Protein AF-A0A914TUL3-F1 (afdb_monomer_lite)

Sequence (99 aa):
MTDVTNNVPKSLLPVANVSTILYFTDIILITNEKCDEKVCEFIKNDDLPPLPGLYIEIVNPGPENDDWATVEALRFVVARIKHDFILISGDIVLDISLH

Secondary structure (DSSP, 8-state):
-HHHHTTS-GGG-EETTEEGGGG-SEEEEE--HHHHHHHHHHHHTT-S---TT-EEEEE---GGGTT--HHHHHHHHGGG--S------S---------

Structure (mmCIF, N/CA/C/O backbone):
data_AF-A0A914TUL3-F1
#
_entry.id   AF-A0A914TUL3-F1
#
loop_
_atom_site.group_PDB
_atom_site.id
_atom_site.type_symbol
_atom_site.label_atom_id
_atom_site.label_alt_id
_atom_site.label_comp_id
_atom_site.label_asym_id
_atom_site.label_entity_id
_atom_site.label_seq_id
_atom_site.pdbx_PDB_ins_code
_atom_site.Cartn_x
_atom_site.Cartn_y
_atom_site.Cartn_z
_atom_site.occupancy
_atom_site.B_iso_or_equiv
_atom_site.auth_seq_id
_atom_site.auth_comp_id
_atom_site.auth_asym_id
_atom_site.auth_atom_id
_atom_site.pdbx_PDB_model_num
ATOM 1 N N . MET A 1 1 ? 13.208 -8.931 -5.113 1.00 57.72 1 MET A N 1
ATOM 2 C CA . MET A 1 1 ? 12.129 -7.931 -5.294 1.00 57.72 1 MET A CA 1
ATOM 3 C C . MET A 1 1 ? 12.659 -6.571 -5.716 1.00 57.72 1 MET A C 1
ATOM 5 O O . MET A 1 1 ? 11.981 -5.925 -6.497 1.00 57.72 1 MET A O 1
ATOM 9 N N . THR A 1 2 ? 13.853 -6.167 -5.271 1.00 64.00 2 THR A N 1
ATOM 10 C CA . THR A 1 2 ? 14.511 -4.899 -5.637 1.00 64.00 2 THR A CA 1
ATOM 11 C C . THR A 1 2 ? 14.457 -4.579 -7.130 1.00 64.00 2 THR A C 1
ATOM 13 O O . THR A 1 2 ? 14.023 -3.494 -7.489 1.00 64.00 2 THR A O 1
ATOM 16 N N . ASP A 1 3 ? 14.772 -5.534 -8.007 1.00 66.88 3 ASP A N 1
ATOM 17 C CA . ASP A 1 3 ? 14.813 -5.286 -9.460 1.00 66.88 3 ASP A CA 1
ATOM 18 C C . ASP A 1 3 ? 13.457 -4.878 -10.062 1.00 66.88 3 ASP A C 1
ATOM 20 O O . ASP A 1 3 ? 13.410 -4.174 -11.067 1.00 66.88 3 ASP A O 1
ATOM 24 N N . VAL A 1 4 ? 12.354 -5.286 -9.428 1.00 62.91 4 VAL A N 1
ATOM 25 C CA . VAL A 1 4 ? 10.980 -5.018 -9.881 1.00 62.91 4 VAL A CA 1
ATOM 26 C C . VAL A 1 4 ? 10.401 -3.790 -9.172 1.00 62.91 4 VAL A C 1
ATOM 28 O O . VAL A 1 4 ? 9.757 -2.949 -9.797 1.00 62.91 4 VAL A O 1
ATOM 31 N N . THR A 1 5 ? 10.669 -3.642 -7.872 1.00 66.81 5 THR A N 1
ATOM 32 C CA . THR A 1 5 ? 10.087 -2.575 -7.044 1.00 66.81 5 THR A CA 1
ATOM 33 C C . THR A 1 5 ? 10.828 -1.241 -7.128 1.00 66.81 5 THR A C 1
ATOM 35 O O . THR A 1 5 ? 10.377 -0.260 -6.548 1.00 66.81 5 THR A O 1
ATOM 38 N N . ASN A 1 6 ? 11.958 -1.178 -7.842 1.00 67.19 6 ASN A N 1
ATOM 39 C CA . ASN A 1 6 ? 12.708 0.069 -8.040 1.00 67.19 6 ASN A CA 1
ATOM 40 C C . ASN A 1 6 ? 11.896 1.131 -8.798 1.00 67.19 6 ASN A C 1
ATOM 42 O O . ASN A 1 6 ? 12.061 2.325 -8.558 1.00 67.19 6 ASN A O 1
ATOM 46 N N . ASN A 1 7 ? 11.025 0.695 -9.712 1.00 66.62 7 ASN A N 1
ATOM 47 C CA . ASN A 1 7 ? 10.255 1.589 -10.576 1.00 66.62 7 ASN A CA 1
ATOM 48 C C . ASN A 1 7 ? 8.751 1.546 -10.315 1.00 66.62 7 ASN A C 1
ATOM 50 O O . ASN A 1 7 ? 8.077 2.519 -10.641 1.00 66.62 7 ASN A O 1
ATOM 54 N N . VAL A 1 8 ? 8.224 0.468 -9.741 1.00 70.69 8 VAL A N 1
ATOM 55 C CA . VAL A 1 8 ? 6.795 0.331 -9.442 1.00 70.69 8 VAL A CA 1
ATOM 56 C C . VAL A 1 8 ? 6.642 0.002 -7.958 1.00 70.69 8 VAL A C 1
ATOM 58 O O . VAL A 1 8 ? 7.278 -0.946 -7.492 1.00 70.69 8 VAL A O 1
ATOM 61 N N . PRO A 1 9 ? 5.827 0.760 -7.201 1.00 75.94 9 PRO A N 1
ATOM 62 C CA . PRO A 1 9 ? 5.525 0.436 -5.815 1.00 75.94 9 PRO A CA 1
ATOM 63 C C . PRO A 1 9 ? 5.023 -0.999 -5.706 1.00 75.94 9 PRO A C 1
ATOM 65 O O . PRO A 1 9 ? 4.214 -1.451 -6.516 1.00 75.94 9 PRO A O 1
ATOM 68 N N . LYS A 1 10 ? 5.483 -1.714 -4.682 1.00 77.81 10 LYS A N 1
ATOM 69 C CA . LYS A 1 10 ? 5.156 -3.131 -4.504 1.00 77.81 10 LYS A CA 1
ATOM 70 C C . LYS A 1 10 ? 3.637 -3.380 -4.454 1.00 77.81 10 LYS A C 1
ATOM 72 O O . LYS A 1 10 ? 3.156 -4.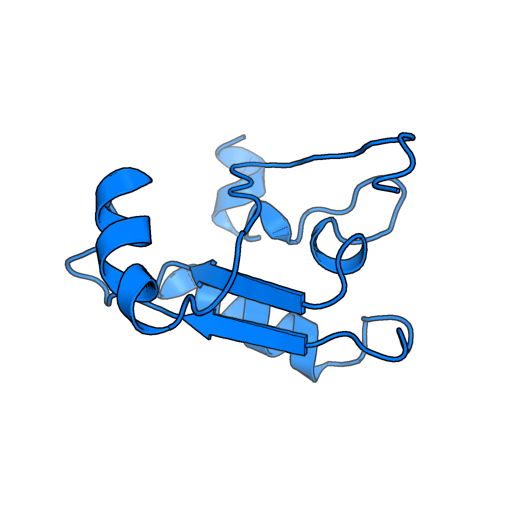305 -5.094 1.00 77.81 10 LYS A O 1
ATOM 77 N N . SER A 1 11 ? 2.890 -2.483 -3.806 1.00 72.88 11 SER A N 1
ATOM 78 C CA . SER A 1 11 ? 1.422 -2.510 -3.701 1.00 72.88 11 SER A CA 1
ATOM 79 C C . SER A 1 11 ? 0.679 -2.419 -5.039 1.00 72.88 11 SER A C 1
ATOM 81 O O . SER A 1 11 ? -0.480 -2.825 -5.116 1.00 72.88 11 SER A O 1
ATOM 83 N N . LEU A 1 12 ? 1.329 -1.895 -6.084 1.00 74.81 12 LEU A N 1
ATOM 84 C CA . LEU A 1 12 ? 0.762 -1.767 -7.426 1.00 74.81 12 LEU A CA 1
ATOM 85 C C . LEU A 1 12 ? 1.138 -2.923 -8.351 1.00 74.81 12 LEU A C 1
ATOM 87 O O . LEU A 1 12 ? 0.713 -2.947 -9.506 1.00 74.81 12 LEU A O 1
ATOM 91 N N . LEU A 1 13 ? 1.956 -3.869 -7.884 1.00 76.06 13 LEU A N 1
ATOM 92 C CA . LEU A 1 13 ? 2.341 -4.991 -8.720 1.00 76.06 13 LEU A CA 1
ATOM 93 C C . LEU A 1 13 ? 1.110 -5.849 -9.036 1.00 76.06 13 LEU A C 1
ATOM 95 O O . LEU A 1 13 ? 0.328 -6.170 -8.132 1.00 76.06 13 LEU A O 1
ATOM 99 N N . PRO A 1 14 ? 0.926 -6.217 -10.315 1.00 72.25 14 PRO A N 1
ATOM 100 C CA . PRO A 1 14 ? -0.219 -7.002 -10.720 1.00 72.25 14 PRO A CA 1
ATOM 101 C C . PRO A 1 14 ? -0.069 -8.439 -10.225 1.00 72.25 14 PRO A C 1
ATOM 103 O O . PRO A 1 14 ? 0.927 -9.110 -10.504 1.00 72.25 14 PRO A O 1
ATOM 106 N N . VAL A 1 15 ? -1.107 -8.940 -9.564 1.00 75.00 15 VAL A N 1
ATOM 107 C CA . VAL A 1 15 ? -1.297 -10.365 -9.301 1.00 75.00 15 VAL A CA 1
ATOM 108 C C . VAL A 1 15 ? -2.532 -10.808 -10.073 1.00 75.00 15 VAL A C 1
ATOM 110 O O . VAL A 1 15 ? -3.612 -10.249 -9.909 1.00 75.00 15 VAL A O 1
ATOM 113 N N . ALA A 1 16 ? -2.357 -11.779 -10.975 1.00 74.56 16 ALA A N 1
ATOM 114 C CA . ALA A 1 16 ? -3.395 -12.196 -11.925 1.00 74.56 16 ALA A CA 1
ATOM 115 C C . ALA A 1 16 ? -3.967 -11.031 -12.770 1.00 74.56 16 ALA A C 1
ATOM 117 O O . ALA A 1 16 ? -5.166 -10.967 -13.020 1.00 74.56 16 ALA A O 1
ATOM 118 N N . ASN A 1 17 ? -3.094 -10.121 -13.228 1.00 71.69 17 ASN A N 1
ATOM 119 C CA . ASN A 1 17 ? -3.431 -8.910 -13.999 1.00 71.69 17 ASN A CA 1
ATOM 120 C C . ASN A 1 17 ? -4.289 -7.870 -13.254 1.00 71.69 17 ASN A C 1
ATOM 122 O O . ASN A 1 17 ? -4.790 -6.942 -13.883 1.00 71.69 17 ASN A O 1
ATOM 126 N N . VAL A 1 18 ? -4.426 -7.986 -11.931 1.00 72.38 18 VAL A N 1
ATOM 127 C CA . VAL A 1 18 ? -5.131 -7.013 -11.089 1.00 72.38 18 VAL A CA 1
ATOM 128 C C . VAL A 1 18 ? -4.174 -6.492 -10.020 1.00 72.38 18 VAL A C 1
ATOM 130 O O . VAL A 1 18 ? -3.415 -7.258 -9.428 1.00 72.38 18 VAL A O 1
ATOM 133 N N . SER A 1 19 ? -4.175 -5.180 -9.788 1.00 73.31 19 SER A N 1
ATOM 134 C CA . SER A 1 19 ? -3.350 -4.563 -8.744 1.00 73.31 19 SER A CA 1
ATOM 135 C C . SER A 1 19 ? -3.788 -5.015 -7.349 1.00 73.31 19 SER A C 1
ATOM 137 O O . SER A 1 19 ? -4.981 -5.106 -7.065 1.00 73.31 19 SER A O 1
ATOM 139 N N . THR A 1 20 ? -2.829 -5.271 -6.458 1.00 74.19 20 THR A N 1
ATOM 140 C CA . THR A 1 20 ? -3.099 -5.849 -5.127 1.00 74.19 20 THR A CA 1
ATOM 141 C C . THR A 1 20 ? -3.944 -4.923 -4.238 1.00 74.19 20 THR A C 1
ATOM 143 O O . THR A 1 20 ? -4.688 -5.388 -3.377 1.00 74.19 20 THR A O 1
ATOM 146 N N . ILE A 1 21 ? -3.906 -3.609 -4.474 1.00 73.38 21 ILE A N 1
ATOM 147 C CA . ILE A 1 21 ? -4.721 -2.637 -3.729 1.00 73.38 21 ILE A CA 1
ATOM 148 C C . ILE A 1 21 ? -6.231 -2.764 -4.002 1.00 73.38 21 ILE A C 1
ATOM 150 O O . ILE A 1 21 ? -7.037 -2.375 -3.165 1.00 73.38 21 ILE A O 1
ATOM 154 N N . LEU A 1 22 ? -6.621 -3.353 -5.139 1.00 72.19 22 LEU A N 1
ATOM 155 C CA . LEU A 1 22 ? -8.022 -3.493 -5.559 1.00 72.19 22 LEU A CA 1
ATOM 156 C C . LEU A 1 22 ? -8.793 -4.582 -4.796 1.00 72.19 22 LEU A C 1
ATOM 158 O O . LEU A 1 22 ? -10.001 -4.711 -4.975 1.00 72.19 22 LEU A O 1
ATOM 162 N N . TYR A 1 23 ? -8.124 -5.369 -3.952 1.00 71.31 23 TYR A N 1
ATOM 163 C CA . TYR A 1 23 ? -8.775 -6.394 -3.129 1.00 71.31 23 TYR A CA 1
ATOM 164 C C . TYR A 1 23 ? -9.392 -5.839 -1.832 1.00 71.31 23 TYR A C 1
ATOM 166 O O . TYR A 1 23 ? -10.024 -6.589 -1.090 1.00 71.31 23 TYR A O 1
ATOM 174 N N . PHE A 1 24 ? -9.241 -4.540 -1.557 1.00 77.12 24 PHE A N 1
ATOM 175 C CA . PHE A 1 24 ? -9.756 -3.875 -0.357 1.00 77.12 24 PHE A CA 1
ATOM 176 C C . PHE A 1 24 ? -10.570 -2.639 -0.734 1.00 77.12 24 PHE A C 1
ATOM 178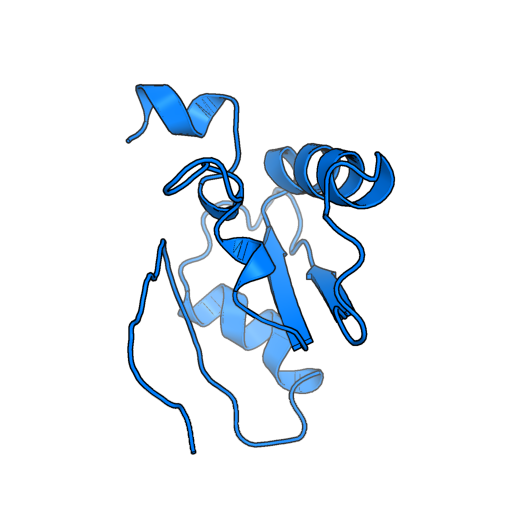 O O . PHE A 1 24 ? -10.339 -2.056 -1.786 1.00 77.12 24 PHE A O 1
ATOM 185 N N . THR A 1 25 ? -11.514 -2.231 0.116 1.00 77.81 25 THR A N 1
ATOM 186 C CA . THR A 1 25 ? -12.423 -1.107 -0.173 1.00 77.81 25 THR A CA 1
ATOM 187 C C . THR A 1 25 ? -12.170 0.136 0.675 1.00 77.81 25 THR A C 1
ATOM 189 O O . THR A 1 25 ? -12.490 1.216 0.221 1.00 77.81 25 THR A O 1
ATOM 192 N N . ASP A 1 26 ? -11.593 0.044 1.871 1.00 83.25 26 ASP A N 1
ATOM 193 C CA . ASP A 1 26 ? -11.298 1.215 2.717 1.00 83.25 26 ASP A CA 1
ATOM 194 C C . ASP A 1 26 ? -9.871 1.094 3.255 1.00 83.25 26 ASP A C 1
ATOM 196 O O . ASP A 1 26 ? -9.567 0.189 4.036 1.00 83.25 26 ASP A O 1
ATOM 200 N N . ILE A 1 27 ? -8.963 1.924 2.736 1.00 86.31 27 ILE A N 1
ATOM 201 C CA . ILE A 1 27 ? -7.519 1.739 2.888 1.00 86.31 27 ILE A CA 1
ATOM 202 C C . ILE A 1 27 ? -6.851 3.066 3.234 1.00 86.31 27 ILE A C 1
ATOM 204 O O . ILE A 1 27 ? -6.967 4.043 2.497 1.00 86.31 27 ILE A O 1
ATOM 208 N N . ILE A 1 28 ? -6.038 3.056 4.290 1.00 88.38 28 ILE A N 1
ATOM 209 C CA . ILE A 1 28 ? -4.998 4.066 4.503 1.00 88.38 28 ILE A CA 1
ATOM 210 C C . ILE A 1 28 ? -3.690 3.480 3.973 1.00 88.38 28 ILE A C 1
ATOM 212 O O . ILE A 1 28 ? -3.105 2.583 4.584 1.00 88.38 28 ILE A O 1
ATOM 216 N N . LEU A 1 29 ? -3.241 3.961 2.818 1.00 87.06 29 LEU A N 1
ATOM 217 C CA . LEU A 1 29 ? -2.003 3.519 2.196 1.00 87.06 29 LEU A CA 1
ATOM 218 C C . LEU A 1 29 ? -0.860 4.451 2.596 1.00 87.06 29 LEU A C 1
ATOM 220 O O . LEU A 1 29 ? -0.834 5.622 2.223 1.00 87.06 29 LEU A O 1
ATOM 224 N N . ILE A 1 30 ? 0.117 3.909 3.319 1.00 87.00 30 ILE A N 1
ATOM 225 C CA . ILE A 1 30 ? 1.330 4.643 3.682 1.00 87.00 30 ILE A CA 1
ATOM 226 C C . ILE A 1 30 ? 2.376 4.427 2.589 1.00 87.00 30 ILE A C 1
ATOM 228 O O . ILE A 1 30 ? 2.752 3.286 2.309 1.00 87.00 30 ILE A O 1
ATOM 232 N N . THR A 1 31 ? 2.845 5.507 1.970 1.00 82.00 31 THR A N 1
ATOM 233 C CA . THR A 1 31 ? 3.829 5.466 0.879 1.00 82.00 31 THR A CA 1
ATOM 234 C C . THR A 1 31 ? 5.029 6.348 1.194 1.00 82.00 31 THR A C 1
ATOM 236 O O . THR A 1 31 ? 4.916 7.313 1.942 1.00 82.00 31 THR A O 1
ATOM 239 N N . ASN A 1 32 ? 6.174 6.045 0.586 1.00 79.00 32 ASN A N 1
ATOM 240 C CA . ASN A 1 32 ? 7.283 6.997 0.514 1.00 79.00 32 ASN A CA 1
ATOM 241 C C . ASN A 1 32 ? 7.053 8.011 -0.620 1.00 79.00 32 ASN A C 1
ATOM 243 O O . ASN A 1 32 ? 6.199 7.799 -1.488 1.00 79.00 32 ASN A O 1
ATOM 247 N N . GLU A 1 33 ? 7.834 9.091 -0.646 1.00 72.62 33 GLU A N 1
ATOM 248 C CA . GLU A 1 33 ? 7.658 10.196 -1.604 1.00 72.62 33 GLU A CA 1
ATOM 249 C C . GLU A 1 33 ? 7.739 9.749 -3.064 1.00 72.62 33 GLU A C 1
ATOM 251 O O . GLU A 1 33 ? 6.905 10.114 -3.889 1.00 72.62 33 GLU A O 1
ATOM 256 N N . LYS A 1 34 ? 8.677 8.853 -3.375 1.00 67.94 34 LYS A N 1
ATOM 257 C CA . LYS A 1 34 ? 8.857 8.326 -4.737 1.00 67.94 34 LYS A CA 1
ATOM 258 C C . LYS A 1 34 ? 7.695 7.455 -5.215 1.00 67.94 34 LYS A C 1
ATOM 260 O O . LYS A 1 34 ? 7.504 7.305 -6.423 1.00 67.94 34 LYS A O 1
ATOM 265 N N . CYS A 1 35 ? 6.975 6.819 -4.293 1.00 70.12 35 CYS A N 1
ATOM 266 C CA . CYS A 1 35 ? 5.830 5.978 -4.621 1.00 70.12 35 CYS A CA 1
ATOM 267 C C . CYS A 1 35 ? 4.520 6.764 -4.623 1.00 70.12 35 CYS A C 1
ATOM 269 O O . CYS A 1 35 ? 3.624 6.375 -5.363 1.00 70.12 35 CYS A O 1
ATOM 271 N N . ASP A 1 36 ? 4.418 7.851 -3.856 1.00 75.19 36 ASP A N 1
ATOM 272 C CA . ASP A 1 36 ? 3.205 8.665 -3.736 1.00 75.19 36 ASP A CA 1
ATOM 273 C C . ASP A 1 36 ? 2.731 9.184 -5.101 1.00 75.19 36 ASP A C 1
ATOM 275 O O . ASP A 1 36 ? 1.597 8.934 -5.502 1.00 75.19 36 ASP A O 1
ATOM 279 N N . GLU A 1 37 ? 3.629 9.780 -5.894 1.00 76.69 37 GLU A N 1
ATOM 280 C CA . GLU A 1 37 ? 3.293 10.281 -7.234 1.00 76.69 37 GLU A CA 1
ATOM 281 C C . GLU A 1 37 ? 2.780 9.172 -8.162 1.00 76.69 37 GLU A C 1
ATOM 283 O O . GLU A 1 37 ? 1.772 9.350 -8.844 1.00 76.69 37 GLU A O 1
ATOM 288 N N . LYS A 1 38 ? 3.425 7.999 -8.142 1.00 75.12 38 LYS A N 1
ATOM 289 C CA . LYS A 1 38 ? 3.065 6.856 -8.997 1.00 75.12 38 LYS A CA 1
ATOM 290 C C . LYS A 1 38 ? 1.765 6.191 -8.570 1.00 75.12 38 LYS A C 1
ATOM 292 O O . LYS A 1 38 ? 0.987 5.764 -9.416 1.00 75.12 38 LYS A O 1
ATOM 297 N N . VAL A 1 39 ? 1.528 6.090 -7.264 1.00 76.25 39 VAL A N 1
ATOM 298 C CA . VAL A 1 39 ? 0.266 5.585 -6.716 1.00 76.25 39 VAL A CA 1
ATOM 299 C C . VAL A 1 39 ? -0.862 6.561 -7.023 1.00 76.25 39 VAL A C 1
ATOM 301 O O . VAL A 1 39 ? -1.911 6.140 -7.504 1.00 76.25 39 VAL A O 1
ATOM 304 N N . CYS A 1 40 ? -0.638 7.857 -6.811 1.00 75.88 40 CYS A N 1
ATOM 305 C CA . CYS A 1 40 ? -1.578 8.905 -7.182 1.00 75.88 40 CYS A CA 1
ATOM 306 C C . CYS A 1 40 ? -1.913 8.857 -8.675 1.00 75.88 40 CYS A C 1
ATOM 308 O O . CYS A 1 40 ? -3.081 8.960 -9.034 1.00 75.88 40 CYS A O 1
ATOM 310 N N . GLU A 1 41 ? -0.910 8.717 -9.541 1.00 78.62 41 GLU A N 1
ATOM 311 C CA . GLU A 1 41 ? -1.092 8.612 -10.988 1.00 78.62 41 GLU A CA 1
ATOM 312 C C . GLU A 1 41 ? -1.888 7.355 -11.364 1.00 78.62 41 GLU A C 1
ATOM 314 O O . GLU A 1 41 ? -2.859 7.453 -12.108 1.00 78.62 41 GLU A O 1
ATOM 319 N N . PHE A 1 42 ? -1.560 6.198 -10.783 1.00 75.81 42 PHE A N 1
ATOM 320 C CA . PHE A 1 42 ? -2.288 4.947 -11.007 1.00 75.81 42 PHE A CA 1
ATOM 321 C C . PHE A 1 42 ? -3.760 5.028 -10.577 1.00 75.81 42 PHE A C 1
ATOM 323 O O . PHE A 1 42 ? -4.639 4.564 -11.295 1.00 75.81 42 PHE A O 1
ATOM 330 N N . ILE A 1 43 ? -4.040 5.656 -9.431 1.00 73.38 43 ILE A N 1
ATOM 331 C CA . ILE A 1 43 ? -5.411 5.843 -8.936 1.00 73.38 43 ILE A CA 1
ATOM 332 C C . ILE A 1 43 ? -6.179 6.861 -9.792 1.00 73.38 43 ILE A C 1
ATOM 334 O O . ILE A 1 43 ? -7.369 6.678 -10.032 1.00 73.38 43 ILE A O 1
ATOM 338 N N . LYS A 1 44 ? -5.523 7.934 -10.255 1.00 70.25 44 LYS A N 1
ATOM 339 C CA . LYS A 1 44 ? -6.158 9.006 -11.043 1.00 70.25 44 LYS A CA 1
ATOM 340 C C . LYS A 1 44 ? -6.389 8.643 -12.507 1.00 70.25 44 LYS A C 1
ATOM 342 O O . LYS A 1 44 ? -7.308 9.191 -13.105 1.00 70.25 44 LYS A O 1
ATOM 347 N N . ASN A 1 45 ? -5.561 7.775 -13.086 1.00 67.31 45 ASN A N 1
ATOM 348 C CA . ASN A 1 45 ? -5.627 7.422 -14.505 1.00 67.31 45 ASN A CA 1
ATOM 349 C C . ASN A 1 45 ? -6.720 6.391 -14.849 1.00 67.31 45 ASN A C 1
ATOM 351 O O . ASN A 1 45 ? -6.742 5.916 -15.979 1.00 67.31 45 ASN A O 1
ATOM 355 N N . ASP A 1 46 ? -7.644 6.073 -13.932 1.00 55.47 46 ASP A N 1
ATOM 356 C CA . ASP A 1 46 ? -8.822 5.221 -14.194 1.00 55.47 46 ASP A CA 1
ATOM 357 C C . ASP A 1 46 ? -8.502 3.779 -14.669 1.00 55.47 46 ASP A C 1
ATOM 359 O O . ASP A 1 46 ? -9.393 3.050 -15.100 1.00 55.47 46 ASP A O 1
ATOM 363 N N . ASP A 1 47 ? -7.257 3.305 -14.513 1.00 59.44 47 ASP A N 1
ATOM 364 C CA . ASP A 1 47 ? -6.887 1.885 -14.710 1.00 59.44 47 ASP A CA 1
ATOM 365 C C . ASP A 1 47 ? -7.448 0.972 -13.597 1.00 59.44 47 ASP A C 1
ATOM 367 O O . ASP A 1 47 ? -7.274 -0.252 -13.610 1.00 59.44 47 ASP A O 1
ATOM 371 N N . LEU A 1 48 ? -8.138 1.557 -12.615 1.00 62.44 48 LEU A N 1
ATOM 372 C CA . LEU A 1 48 ? -8.897 0.825 -11.617 1.00 62.44 48 LEU A CA 1
ATOM 373 C C . LEU A 1 48 ? -10.284 0.515 -12.198 1.00 62.44 48 LEU A C 1
ATOM 375 O O . LEU A 1 48 ? -11.015 1.442 -12.551 1.00 62.44 48 LEU A O 1
ATOM 379 N N . PRO A 1 49 ? -10.711 -0.760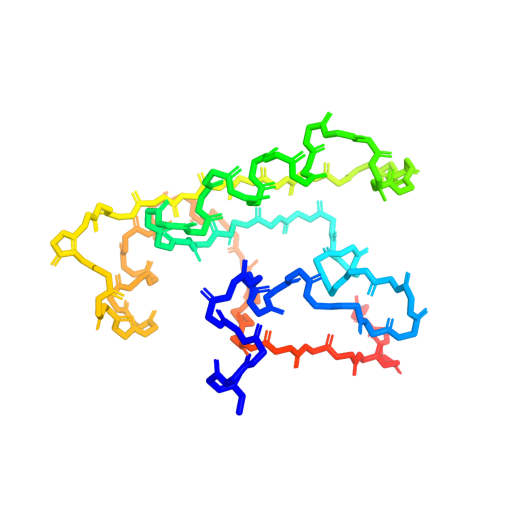 -12.264 1.00 61.78 49 PRO A N 1
ATOM 380 C CA . PRO A 1 49 ? -12.109 -1.052 -12.540 1.00 61.78 49 PRO A CA 1
ATOM 381 C C . PRO A 1 49 ? -12.973 -0.304 -11.511 1.00 61.78 49 PRO A C 1
ATOM 383 O O . PRO A 1 49 ? -12.570 -0.218 -10.349 1.00 61.78 49 PRO A O 1
ATOM 386 N N . PRO A 1 50 ? -14.140 0.244 -11.896 1.00 57.25 50 PRO A N 1
ATOM 387 C CA . PRO A 1 50 ? -14.992 0.991 -10.979 1.00 57.25 50 PRO A CA 1
ATOM 388 C C . PRO A 1 50 ? -15.464 0.056 -9.862 1.00 57.25 50 PRO A C 1
ATOM 390 O O . PRO A 1 50 ? -16.423 -0.699 -10.024 1.00 57.25 50 PRO A O 1
ATOM 393 N N . LEU A 1 51 ? -14.754 0.082 -8.736 1.00 62.59 51 LEU A N 1
ATOM 394 C CA . LEU A 1 51 ? -15.082 -0.666 -7.534 1.00 62.59 51 LEU A CA 1
ATOM 395 C C . LEU A 1 51 ? -15.937 0.241 -6.645 1.00 62.59 51 LEU A C 1
ATOM 3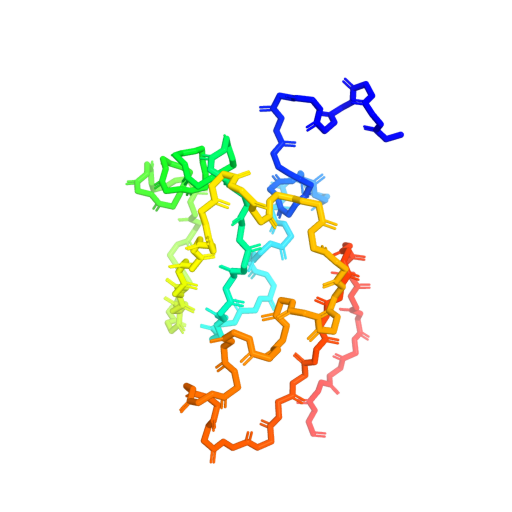97 O O . LEU A 1 51 ? -15.412 1.183 -6.043 1.00 62.59 51 LEU A O 1
ATOM 401 N N . PRO A 1 52 ? -17.262 0.021 -6.575 1.00 63.47 52 PRO A N 1
ATOM 402 C CA . PRO A 1 52 ? -18.117 0.821 -5.715 1.00 63.47 52 PRO A CA 1
ATOM 403 C C . PRO A 1 52 ? -17.660 0.681 -4.260 1.00 63.47 52 PRO A C 1
ATOM 405 O O . PRO A 1 52 ? -17.587 -0.423 -3.726 1.00 63.47 52 PRO A O 1
ATOM 408 N N . GLY A 1 53 ? -17.362 1.817 -3.628 1.00 67.50 53 GLY A N 1
ATOM 409 C CA . GLY A 1 53 ? -16.934 1.873 -2.232 1.00 67.50 53 GLY A CA 1
ATOM 410 C C . GLY A 1 53 ? -15.425 1.810 -2.006 1.00 67.50 53 GLY A C 1
ATOM 411 O O . GLY A 1 53 ? -15.040 1.746 -0.848 1.00 67.50 53 GLY A O 1
ATOM 412 N N . LEU A 1 54 ? -14.589 1.855 -3.053 1.00 76.75 54 LEU A N 1
ATOM 413 C CA . LEU A 1 54 ? -13.139 1.995 -2.902 1.00 76.75 54 LEU A CA 1
ATOM 414 C C . LEU A 1 54 ? -12.766 3.417 -2.439 1.00 76.75 54 LEU A C 1
ATOM 416 O O . LEU A 1 54 ? -12.885 4.381 -3.196 1.00 76.75 54 LEU A O 1
ATOM 420 N N . TYR A 1 55 ? -12.285 3.534 -1.207 1.00 80.69 55 TYR A N 1
ATOM 421 C CA . TYR A 1 55 ? -11.675 4.718 -0.621 1.00 80.69 55 TYR A CA 1
ATOM 422 C C . TYR A 1 55 ? -10.213 4.416 -0.290 1.00 80.69 55 TYR A C 1
ATOM 424 O O . TYR A 1 55 ? -9.907 3.512 0.487 1.00 80.69 55 TYR A O 1
ATOM 432 N N . ILE A 1 56 ? -9.304 5.169 -0.909 1.00 82.31 56 ILE A N 1
ATOM 433 C CA . ILE A 1 56 ? -7.868 5.077 -0.650 1.00 82.31 56 ILE A CA 1
ATOM 434 C C . ILE A 1 56 ? -7.400 6.446 -0.170 1.00 82.31 56 ILE A C 1
ATOM 436 O O . ILE A 1 56 ? -7.375 7.410 -0.936 1.00 82.31 56 ILE A O 1
ATOM 440 N N . GLU A 1 57 ? -7.007 6.526 1.095 1.00 85.75 57 GLU A N 1
ATOM 441 C CA . GLU A 1 57 ? -6.288 7.665 1.649 1.00 85.75 57 GLU A CA 1
ATOM 442 C C . GLU A 1 57 ? -4.787 7.394 1.540 1.00 85.75 57 GLU A C 1
ATOM 444 O O . GLU A 1 57 ? -4.263 6.487 2.184 1.00 85.75 57 GLU A O 1
ATOM 449 N N . ILE A 1 58 ? -4.082 8.178 0.727 1.00 84.94 58 ILE A N 1
ATOM 450 C CA . ILE A 1 58 ? -2.625 8.081 0.624 1.00 84.94 58 ILE A CA 1
ATOM 451 C C . ILE A 1 58 ? -2.007 9.010 1.663 1.00 84.94 58 ILE A C 1
ATOM 453 O O . ILE A 1 58 ? -2.372 10.185 1.759 1.00 84.94 58 ILE A O 1
ATOM 457 N N . VAL A 1 59 ? -1.068 8.486 2.447 1.00 87.31 59 VAL A N 1
ATOM 458 C CA . VAL A 1 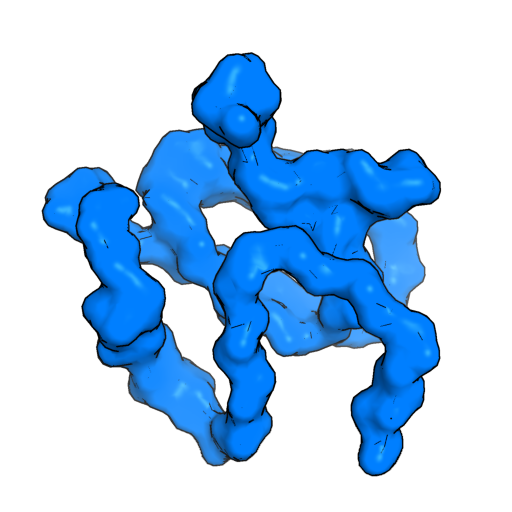59 ? -0.337 9.271 3.437 1.00 87.31 59 VAL A CA 1
ATOM 459 C C . VAL A 1 59 ? 1.155 9.065 3.257 1.00 87.31 59 VAL A C 1
ATOM 461 O O . VAL A 1 59 ? 1.652 7.942 3.248 1.00 87.31 59 VAL A O 1
ATOM 464 N N . ASN A 1 60 ? 1.870 10.177 3.177 1.00 86.75 60 ASN A N 1
ATOM 465 C CA . ASN A 1 60 ? 3.309 10.208 3.026 1.00 86.75 60 ASN A CA 1
ATOM 466 C C . ASN A 1 60 ? 3.932 10.893 4.256 1.00 86.75 60 ASN A C 1
ATOM 468 O O . ASN A 1 60 ? 3.555 12.027 4.568 1.00 86.75 60 ASN A O 1
ATOM 472 N N . PRO A 1 61 ? 4.834 10.220 4.991 1.00 84.00 61 PRO A N 1
ATOM 473 C CA . PRO A 1 61 ? 5.482 10.790 6.164 1.00 84.00 61 PRO A CA 1
ATOM 474 C C . PRO A 1 61 ? 6.628 11.760 5.833 1.00 84.00 61 PRO A C 1
ATOM 476 O O . PRO A 1 61 ? 7.150 12.383 6.754 1.00 84.00 61 PRO A O 1
ATOM 479 N N . GLY A 1 62 ? 7.001 11.922 4.561 1.00 83.69 62 GLY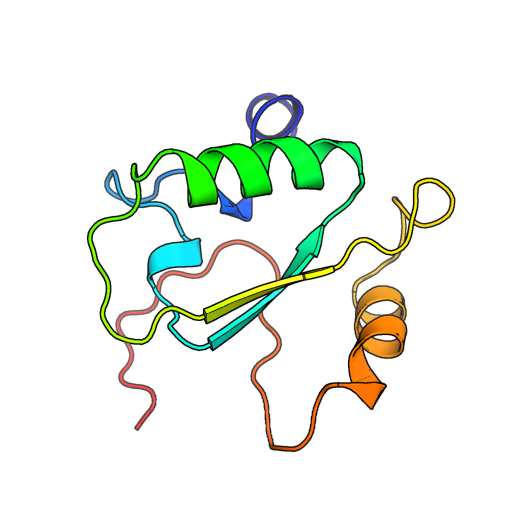 A N 1
ATOM 480 C CA . GLY A 1 62 ? 8.076 12.804 4.104 1.00 83.69 62 GLY A CA 1
ATOM 481 C C . GLY A 1 62 ? 9.418 12.082 3.897 1.00 83.69 62 GLY A C 1
ATOM 482 O O . GLY A 1 62 ? 9.626 10.996 4.442 1.00 83.69 62 GLY A O 1
ATOM 483 N N . PRO A 1 63 ? 10.343 12.680 3.124 1.00 79.56 63 PRO A N 1
ATOM 484 C CA . PRO A 1 63 ? 11.587 12.040 2.681 1.00 79.56 63 PRO A CA 1
ATOM 485 C C . PRO A 1 63 ? 12.543 11.668 3.816 1.00 79.56 63 PRO A C 1
ATOM 487 O O . PRO A 1 63 ? 13.287 10.694 3.715 1.00 79.56 63 PRO A O 1
ATOM 490 N N . GLU A 1 64 ? 12.539 12.417 4.919 1.00 81.38 64 GLU A N 1
ATOM 491 C CA . GLU A 1 64 ? 13.341 12.105 6.106 1.00 81.38 64 GLU A CA 1
ATOM 492 C C . GLU A 1 64 ? 12.875 10.836 6.842 1.00 81.38 64 GLU A C 1
ATOM 494 O O . GLU A 1 64 ? 13.566 10.346 7.735 1.00 81.38 64 GLU A O 1
ATOM 499 N N . ASN A 1 65 ? 11.717 10.302 6.448 1.00 82.44 65 ASN A N 1
ATOM 500 C CA . ASN A 1 65 ? 11.020 9.195 7.085 1.00 82.44 65 ASN A CA 1
ATOM 501 C C . ASN A 1 65 ? 10.845 7.980 6.148 1.00 82.44 65 ASN A C 1
ATOM 503 O O . ASN A 1 65 ? 10.137 7.037 6.497 1.00 82.44 65 ASN A O 1
ATOM 507 N N . ASP A 1 66 ? 11.512 7.969 4.987 1.00 74.31 66 ASP A N 1
ATOM 508 C CA . ASP A 1 66 ? 11.418 6.902 3.975 1.00 74.31 66 ASP A CA 1
ATOM 509 C C . ASP A 1 66 ? 11.844 5.512 4.496 1.00 74.31 66 ASP A C 1
ATOM 511 O O . ASP A 1 66 ? 11.351 4.494 4.009 1.00 74.31 66 ASP A O 1
ATOM 515 N N . ASP A 1 67 ? 12.725 5.466 5.502 1.00 79.06 67 ASP A N 1
ATOM 516 C CA . ASP A 1 67 ? 13.255 4.233 6.109 1.00 79.06 67 ASP A CA 1
ATOM 517 C C . ASP A 1 67 ? 12.484 3.789 7.366 1.00 79.06 67 ASP A C 1
ATOM 519 O O . ASP A 1 67 ? 12.948 2.935 8.131 1.00 79.06 67 ASP A O 1
ATOM 523 N N . TRP A 1 68 ? 11.313 4.375 7.629 1.00 85.31 68 TRP A N 1
ATOM 524 C CA . TRP A 1 68 ? 10.484 3.961 8.756 1.00 85.31 68 TRP A CA 1
ATOM 525 C C . TRP A 1 68 ? 10.116 2.482 8.669 1.00 85.31 68 TRP A C 1
ATOM 527 O O . TRP A 1 68 ? 9.630 1.987 7.650 1.00 85.31 68 TRP A O 1
ATOM 537 N N . ALA A 1 69 ? 10.283 1.779 9.788 1.00 83.00 69 ALA A N 1
ATOM 538 C CA . ALA A 1 69 ? 9.693 0.464 9.927 1.00 83.00 69 ALA A CA 1
ATOM 539 C C . ALA A 1 69 ? 8.176 0.587 10.168 1.00 83.00 69 ALA A C 1
ATOM 541 O O . ALA A 1 69 ? 7.610 1.662 10.395 1.00 83.00 69 ALA A O 1
ATOM 542 N N . THR A 1 70 ? 7.481 -0.547 10.083 1.00 84.19 70 THR A N 1
ATOM 543 C CA . THR A 1 70 ? 6.013 -0.601 10.112 1.00 84.19 70 THR A CA 1
ATOM 544 C C . THR A 1 70 ? 5.409 0.041 11.366 1.00 84.19 70 THR A C 1
ATOM 546 O O . THR A 1 70 ? 4.311 0.592 11.312 1.00 84.19 70 THR A O 1
ATOM 549 N N . VAL A 1 71 ? 6.103 -0.021 12.505 1.00 88.00 71 VAL A N 1
ATOM 550 C CA . VAL A 1 71 ? 5.601 0.509 13.780 1.00 88.00 71 VAL A CA 1
ATOM 551 C C . VAL A 1 71 ? 5.609 2.038 13.784 1.00 88.00 71 VAL A C 1
ATOM 553 O O . VAL A 1 71 ? 4.649 2.655 14.244 1.00 88.00 71 VAL A O 1
ATOM 556 N N . GLU A 1 72 ? 6.665 2.656 13.264 1.00 89.38 72 GLU A N 1
ATOM 557 C CA . GLU A 1 72 ? 6.804 4.104 13.118 1.00 89.38 72 GLU A CA 1
ATOM 558 C C . GLU A 1 72 ? 5.749 4.646 12.150 1.00 89.38 72 GLU A C 1
ATOM 560 O O . GLU A 1 72 ? 5.018 5.578 12.492 1.00 89.38 72 GLU A O 1
ATOM 565 N N . ALA A 1 73 ? 5.580 3.979 11.005 1.00 86.81 73 ALA A N 1
ATOM 566 C CA . ALA A 1 73 ? 4.529 4.285 10.040 1.00 86.81 73 ALA A CA 1
ATOM 567 C C . ALA A 1 73 ? 3.124 4.202 10.665 1.00 86.81 73 ALA A C 1
ATOM 569 O O . ALA A 1 73 ? 2.301 5.100 10.488 1.00 86.81 73 ALA A O 1
ATOM 570 N N . LEU A 1 74 ? 2.852 3.173 11.474 1.00 89.12 74 LEU A N 1
ATOM 571 C CA . LEU A 1 74 ? 1.565 3.043 12.157 1.00 89.12 74 LEU A CA 1
ATOM 572 C C . LEU A 1 74 ? 1.328 4.174 13.169 1.00 89.12 74 LEU A C 1
ATOM 574 O O . LEU A 1 74 ? 0.226 4.716 13.240 1.00 89.12 74 LEU A O 1
ATOM 578 N N . ARG A 1 75 ? 2.353 4.565 13.938 1.00 90.31 75 ARG A N 1
ATOM 579 C CA . ARG A 1 75 ? 2.254 5.677 14.904 1.00 90.31 75 ARG A CA 1
ATOM 580 C C . ARG A 1 75 ? 1.872 6.994 14.237 1.00 90.31 75 ARG A C 1
ATOM 582 O O . ARG A 1 75 ? 1.188 7.802 14.857 1.00 90.31 75 ARG A O 1
ATOM 589 N N . PHE A 1 76 ? 2.280 7.195 12.992 1.00 89.50 76 PHE A N 1
ATOM 590 C CA . PHE A 1 76 ? 1.953 8.389 12.223 1.00 89.50 76 PHE A CA 1
ATOM 591 C C . PHE A 1 76 ? 0.475 8.460 11.811 1.00 89.50 76 PHE A C 1
ATOM 593 O O . PHE A 1 76 ? -0.113 9.542 11.814 1.00 89.50 76 PHE A O 1
ATOM 600 N N . VAL A 1 77 ? -0.161 7.316 11.535 1.00 90.12 77 VAL A N 1
ATOM 601 C CA . VAL A 1 77 ? -1.575 7.261 11.117 1.00 90.12 77 VAL A CA 1
ATOM 602 C C . VAL A 1 77 ? -2.547 6.907 12.243 1.00 90.12 77 VAL A C 1
ATOM 604 O O . VAL A 1 77 ? -3.754 7.050 12.065 1.00 90.12 77 VAL A O 1
ATOM 607 N N . VAL A 1 78 ? -2.061 6.507 13.424 1.00 90.44 78 VAL A N 1
ATOM 608 C CA . VAL A 1 78 ? -2.900 6.000 14.529 1.00 90.44 78 VAL A CA 1
ATOM 609 C C . VAL A 1 78 ? -4.025 6.957 14.933 1.00 90.44 78 VAL A C 1
ATOM 611 O O . VAL A 1 78 ? -5.119 6.521 15.270 1.00 90.44 78 VAL A O 1
ATOM 614 N N . ALA A 1 79 ? -3.799 8.271 14.847 1.00 90.12 79 ALA A N 1
ATOM 615 C CA . ALA A 1 79 ? -4.809 9.273 15.186 1.00 90.12 79 ALA A CA 1
ATOM 616 C C . ALA A 1 79 ? -6.017 9.275 14.225 1.00 90.12 79 ALA A C 1
ATOM 618 O O . ALA A 1 79 ? -7.099 9.745 14.599 1.00 90.12 79 ALA A O 1
ATOM 619 N N . ARG A 1 80 ? -5.843 8.758 13.001 1.00 88.94 80 ARG A N 1
ATOM 620 C CA . ARG A 1 80 ? -6.879 8.647 11.961 1.00 88.94 80 ARG A CA 1
ATOM 621 C C . ARG A 1 80 ? -7.731 7.386 12.128 1.00 88.94 80 ARG A C 1
ATOM 623 O O . ARG A 1 80 ? -8.883 7.378 11.715 1.00 88.94 80 ARG A O 1
ATOM 630 N N . ILE A 1 81 ? -7.213 6.369 12.815 1.00 88.38 81 ILE A N 1
ATOM 631 C CA . ILE A 1 81 ? -7.899 5.098 13.063 1.00 88.38 81 ILE A CA 1
ATOM 632 C C . ILE A 1 81 ? -8.940 5.281 14.180 1.00 88.38 81 ILE A C 1
ATOM 634 O O . ILE A 1 81 ? -8.601 5.671 15.299 1.00 88.38 81 ILE A O 1
ATOM 638 N N . LYS A 1 82 ? -10.222 5.029 13.879 1.00 90.38 82 LYS A N 1
ATOM 639 C CA . LYS A 1 82 ? -11.350 5.200 14.825 1.00 90.38 82 LYS A CA 1
ATOM 640 C C . LYS A 1 82 ? -12.024 3.900 15.257 1.00 90.38 82 LYS A C 1
ATOM 642 O O . LYS A 1 82 ? -12.783 3.907 16.224 1.00 90.38 82 LYS A O 1
ATOM 647 N N . HIS A 1 83 ? -11.744 2.812 14.555 1.00 88.50 83 HIS A N 1
ATOM 648 C CA . HIS A 1 83 ? -12.352 1.503 14.754 1.00 88.50 83 HIS A CA 1
ATOM 649 C C . HIS A 1 83 ? -11.272 0.423 14.708 1.00 88.50 83 HIS A C 1
ATOM 651 O O . HIS A 1 83 ? -10.113 0.714 14.397 1.00 88.50 83 HIS A O 1
ATOM 657 N N . ASP A 1 84 ? -11.654 -0.812 15.019 1.00 88.06 84 ASP A N 1
ATOM 658 C CA . ASP A 1 84 ? -10.783 -1.963 14.807 1.00 88.06 84 ASP A CA 1
ATOM 659 C C . ASP A 1 84 ? -10.363 -2.028 13.334 1.00 88.06 84 ASP A C 1
ATOM 661 O O . ASP A 1 84 ? -11.142 -1.721 12.431 1.00 88.06 84 ASP A O 1
ATOM 665 N N . PHE A 1 85 ? -9.106 -2.390 13.096 1.00 88.56 85 PHE A N 1
ATOM 666 C CA . PHE A 1 85 ? -8.495 -2.331 11.775 1.00 88.56 85 PHE A CA 1
ATOM 667 C C . PHE A 1 85 ? -7.596 -3.539 11.537 1.00 88.56 85 PHE A C 1
ATOM 669 O O . PHE A 1 85 ? -7.123 -4.187 12.473 1.00 88.56 85 PHE A O 1
ATOM 676 N N . ILE A 1 86 ? -7.326 -3.810 10.262 1.00 85.25 86 ILE A N 1
ATOM 677 C CA . ILE A 1 86 ? -6.391 -4.846 9.836 1.00 85.25 86 ILE A CA 1
ATOM 678 C C . ILE A 1 86 ? -5.125 -4.153 9.343 1.00 85.25 86 ILE A C 1
ATOM 680 O O . ILE A 1 86 ? -5.164 -3.363 8.403 1.00 85.25 86 ILE A O 1
ATOM 684 N N . LEU A 1 87 ? -3.990 -4.456 9.974 1.00 85.31 87 LEU A N 1
ATOM 685 C CA . LEU A 1 87 ? -2.688 -4.036 9.471 1.00 85.31 87 LEU A CA 1
ATOM 686 C C . LEU A 1 87 ? -2.158 -5.092 8.505 1.00 85.31 87 LEU A C 1
ATOM 688 O O . LEU A 1 87 ? -1.830 -6.208 8.908 1.00 85.31 87 LEU A O 1
ATOM 692 N N . ILE A 1 88 ? -2.036 -4.713 7.240 1.00 80.81 88 ILE A N 1
ATOM 693 C CA . ILE A 1 88 ? -1.503 -5.564 6.182 1.00 80.81 88 ILE A CA 1
ATOM 694 C C . ILE A 1 88 ? -0.171 -4.966 5.747 1.00 80.81 88 ILE A C 1
ATOM 696 O O . ILE A 1 88 ? -0.092 -3.789 5.409 1.00 80.81 88 ILE A O 1
ATOM 700 N N . SER A 1 89 ? 0.888 -5.773 5.767 1.00 75.56 89 SER A N 1
ATOM 701 C CA . SER A 1 89 ? 2.178 -5.390 5.190 1.00 75.56 89 SER A CA 1
ATOM 702 C C . SER A 1 89 ? 2.548 -6.352 4.067 1.00 75.56 89 SER A C 1
ATOM 704 O O . SER A 1 89 ? 2.385 -7.564 4.200 1.00 75.56 89 SER A O 1
ATOM 706 N N . GLY A 1 90 ? 3.057 -5.810 2.961 1.00 68.06 90 GLY A N 1
ATOM 707 C CA . GLY A 1 90 ? 3.401 -6.589 1.773 1.00 68.06 90 GLY A CA 1
ATOM 708 C C . GLY A 1 90 ? 2.206 -6.893 0.866 1.00 68.06 90 GLY A C 1
ATOM 709 O O . GLY A 1 90 ? 1.239 -6.138 0.838 1.00 68.06 90 GLY A O 1
ATOM 710 N N . ASP A 1 91 ? 2.317 -7.985 0.109 1.00 70.00 91 ASP A N 1
ATOM 711 C CA . ASP A 1 91 ? 1.304 -8.409 -0.859 1.00 70.00 91 ASP A CA 1
ATOM 712 C C . ASP A 1 91 ? 0.492 -9.527 -0.223 1.00 70.00 91 ASP A C 1
ATOM 714 O O . ASP A 1 91 ? 1.064 -10.492 0.294 1.00 70.00 91 ASP A O 1
ATOM 718 N N . ILE A 1 92 ? -0.828 -9.404 -0.252 1.00 66.25 92 ILE A N 1
ATOM 719 C CA . ILE A 1 92 ? -1.715 -10.398 0.328 1.00 66.25 92 ILE A CA 1
ATOM 720 C C . ILE A 1 92 ? -2.791 -10.752 -0.695 1.00 66.25 92 ILE A C 1
ATOM 722 O O . ILE A 1 92 ? -3.445 -9.885 -1.267 1.00 66.25 92 ILE A O 1
ATOM 726 N N . VAL A 1 93 ? -2.941 -12.048 -0.945 1.00 66.44 93 VAL A N 1
ATOM 727 C CA . VAL A 1 93 ? -4.008 -12.607 -1.772 1.00 66.44 93 VAL A CA 1
ATOM 728 C C . VAL A 1 93 ? -4.639 -13.702 -0.937 1.00 66.44 93 VAL A C 1
ATOM 730 O O . VAL A 1 93 ? -3.975 -14.678 -0.586 1.00 66.44 93 VAL A O 1
ATOM 733 N N . LEU A 1 94 ? -5.893 -13.496 -0.551 1.00 66.06 94 LEU A N 1
ATOM 734 C CA . LEU A 1 94 ? -6.634 -14.406 0.313 1.00 66.06 94 LEU A CA 1
ATOM 735 C C . LEU A 1 94 ? -7.909 -14.833 -0.396 1.00 66.06 94 LEU A C 1
ATOM 737 O O . LEU A 1 94 ? -8.630 -14.001 -0.933 1.00 66.06 94 LEU A O 1
ATOM 741 N N . ASP A 1 95 ? -8.195 -16.126 -0.323 1.00 70.94 95 ASP A N 1
ATOM 742 C CA . ASP A 1 95 ? -9.501 -16.704 -0.640 1.00 70.94 95 ASP A CA 1
ATOM 743 C C . ASP A 1 95 ? -10.219 -17.040 0.677 1.00 70.94 95 ASP A C 1
ATOM 745 O O . ASP A 1 95 ? -10.539 -18.187 0.983 1.00 70.94 95 ASP A O 1
ATOM 749 N N . ILE A 1 96 ? -10.316 -16.038 1.556 1.00 65.62 96 ILE A N 1
ATOM 750 C CA . ILE A 1 96 ? -10.934 -16.168 2.877 1.00 65.62 96 ILE A CA 1
ATOM 751 C C . ILE A 1 96 ? -11.987 -15.076 3.005 1.00 65.62 96 ILE A C 1
ATOM 753 O O . ILE A 1 96 ? -11.679 -13.891 2.887 1.00 65.62 96 ILE A O 1
ATOM 757 N N . SER A 1 97 ? -13.224 -15.476 3.296 1.00 64.44 97 SER A N 1
ATOM 758 C CA . SER A 1 97 ? -14.270 -14.539 3.699 1.00 64.44 97 SER A CA 1
ATOM 759 C C . SER A 1 97 ? -13.938 -13.951 5.067 1.00 64.44 97 SER A C 1
ATOM 761 O O . SER A 1 97 ? -13.966 -14.653 6.077 1.00 64.44 97 SER A O 1
ATOM 763 N N . LEU A 1 98 ? -13.664 -12.649 5.094 1.00 60.78 98 LEU A N 1
ATOM 764 C CA . LEU A 1 98 ? -13.612 -11.842 6.310 1.00 60.78 98 LEU A CA 1
ATOM 765 C C . LEU A 1 98 ? -15.058 -11.475 6.697 1.00 60.78 98 LEU A C 1
ATOM 767 O O . LEU A 1 98 ? -15.513 -10.362 6.441 1.00 60.78 98 LEU A O 1
ATOM 771 N N . HIS A 1 99 ? -15.807 -12.458 7.203 1.00 53.50 99 HIS A N 1
ATOM 772 C CA . HIS A 1 99 ? -17.153 -12.284 7.761 1.00 53.50 99 HIS A CA 1
ATOM 773 C C . HIS A 1 99 ? -17.126 -12.379 9.282 1.00 53.50 99 HIS A C 1
ATOM 775 O O . HIS A 1 99 ? -16.419 -13.275 9.798 1.00 53.50 99 HIS A O 1
#

Foldseek 3Di:
DCVPCVQAPQQQDDDVNHRQLLVDQAEEAEDEPNHQVVVVCCVVVCPRDPDPRRDYHYDYPYNVCRPPDPVRSCVVCVVVDDDDDDDDDGGDDDPDDPD

pLDDT: mean 76.17, std 9.48, range [53.5, 90.44]

Radius of gyration: 13.78 Å; chains: 1; bounding box: 33×30×30 Å